Protein AF-A0A3S1NDR7-F1 (afdb_monomer)

Sequence (71 aa):
MNVTNFNVIPPPSHAATDLNYEAELKVALDPVLDDLLDRTAAAGWDRRKAAYTIMFLAARKLSDTMPSPRS

Nearest PDB structures (foldseek):
  5dkg-assembly1_B  TM=6.832E-01  e=1.528E+00  Homo sapiens
  7nd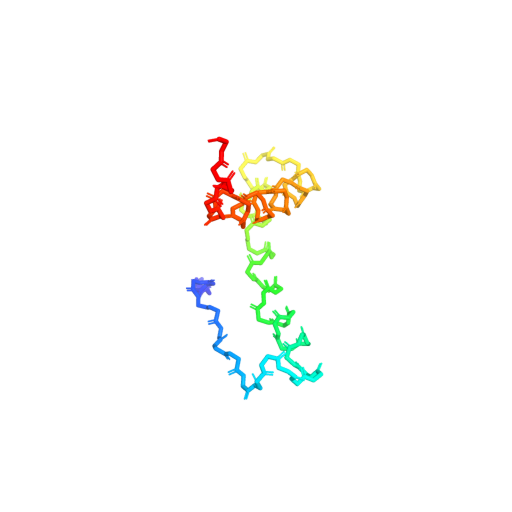o-assembly1_B  TM=6.057E-01  e=1.750E+00  Homo sapiens
  7rrz-assembly1_B  TM=6.531E-01  e=4.223E+00  Homo sapiens

pLDDT: mean 86.52, std 16.67, range [36.88, 98.44]

Secondary structure (DSSP, 8-state):
-----TT-PPPPSS-TTSTTHHHHHHHHHHHHHHHHHHHHHHTT--HHHHHHHHHHHHHHHHHHTSPPPP-

Foldseek 3Di:
DDPPPLVDQDDAPDDPPDPCRVVSNCVSCVVVLVVQLVVCVVVPDDSVVVVVVVVVVVVVVVVVPDDPPDD

Mean predicted aligned error: 7.21 Å

Solvent-accessible surface area (backbone atoms only — not comparable to full-atom values): 4454 Å² total; per-residue (Å²): 132,86,78,76,74,71,87,65,68,72,78,79,90,54,55,90,87,40,84,61,31,63,58,52,51,48,66,48,41,48,67,43,52,50,53,53,41,50,54,44,32,74,74,71,45,60,51,69,62,47,52,56,48,50,55,51,52,57,54,48,55,60,58,72,70,49,78,73,80,80,131

Radius of gyration: 15.79 Å; Cα contacts (8 Å, |Δi|>4): 29; chains: 1; bounding box: 38×41×36 Å

Structure (mmCIF, N/CA/C/O backbone):
data_AF-A0A3S1NDR7-F1
#
_entry.id   AF-A0A3S1NDR7-F1
#
loop_
_atom_site.group_PDB
_atom_site.id
_atom_site.type_symbol
_atom_site.label_atom_id
_atom_site.label_alt_id
_atom_site.label_comp_id
_atom_site.label_asym_id
_atom_site.label_entity_id
_atom_site.label_seq_id
_atom_site.pdbx_PDB_ins_code
_atom_site.Cartn_x
_atom_site.Cartn_y
_atom_site.Cartn_z
_atom_site.occupancy
_atom_site.B_iso_or_equiv
_atom_site.auth_seq_id
_atom_site.auth_comp_id
_atom_site.auth_asym_id
_atom_site.auth_atom_id
_atom_site.pdbx_PDB_model_num
ATOM 1 N N . MET A 1 1 ? 12.029 -22.846 -4.763 1.00 36.88 1 MET A N 1
ATOM 2 C CA . MET A 1 1 ? 11.842 -21.384 -4.836 1.00 36.88 1 MET A CA 1
ATOM 3 C C . MET A 1 1 ? 10.534 -21.113 -4.111 1.00 36.88 1 MET A C 1
ATOM 5 O O . MET A 1 1 ? 9.488 -21.464 -4.640 1.00 36.88 1 MET A O 1
ATOM 9 N N . ASN A 1 2 ? 10.593 -20.695 -2.845 1.00 42.75 2 ASN A N 1
ATOM 10 C CA . ASN A 1 2 ? 9.383 -20.495 -2.049 1.00 42.75 2 ASN A CA 1
ATOM 11 C C . ASN A 1 2 ? 8.727 -19.213 -2.544 1.00 42.75 2 ASN A C 1
ATOM 13 O O . ASN A 1 2 ? 9.260 -18.129 -2.334 1.00 42.75 2 ASN A O 1
ATOM 17 N N . VAL A 1 3 ? 7.613 -19.355 -3.255 1.00 49.94 3 VAL A N 1
ATOM 18 C CA . VAL A 1 3 ? 6.752 -18.233 -3.614 1.00 49.94 3 VAL A CA 1
ATOM 19 C C . VAL A 1 3 ? 6.123 -17.772 -2.304 1.00 49.94 3 VAL A C 1
ATOM 21 O O . VAL A 1 3 ? 5.166 -18.374 -1.821 1.00 49.94 3 VAL A O 1
ATOM 24 N N . THR A 1 4 ? 6.735 -16.789 -1.647 1.00 54.69 4 THR A N 1
ATOM 25 C CA . THR A 1 4 ? 6.125 -16.131 -0.495 1.00 54.69 4 THR A CA 1
ATOM 26 C C . THR A 1 4 ? 4.821 -15.534 -0.998 1.00 54.69 4 THR A C 1
ATOM 28 O O . THR A 1 4 ? 4.815 -14.679 -1.880 1.00 54.69 4 THR A O 1
ATOM 31 N N . ASN A 1 5 ? 3.698 -16.064 -0.527 1.00 57.12 5 ASN A N 1
ATOM 32 C CA . ASN A 1 5 ? 2.390 -15.639 -0.992 1.00 57.12 5 ASN A CA 1
ATOM 33 C C . ASN A 1 5 ? 2.075 -14.293 -0.315 1.00 57.12 5 ASN A C 1
ATOM 35 O O . ASN A 1 5 ? 1.372 -14.260 0.689 1.00 57.12 5 ASN A O 1
ATOM 39 N N . PHE A 1 6 ? 2.593 -13.181 -0.854 1.00 61.38 6 PHE A N 1
ATOM 40 C CA . PHE A 1 6 ? 2.344 -11.799 -0.390 1.00 61.38 6 PHE A CA 1
ATOM 41 C C . PHE A 1 6 ? 0.869 -11.360 -0.507 1.00 61.38 6 PHE A C 1
ATOM 43 O O . PHE A 1 6 ? 0.528 -10.195 -0.335 1.00 61.38 6 PHE A O 1
ATOM 50 N N . ASN A 1 7 ? -0.030 -12.297 -0.806 1.00 67.31 7 ASN A N 1
ATOM 51 C CA . ASN A 1 7 ? -1.454 -12.076 -1.009 1.00 67.31 7 ASN A CA 1
ATOM 52 C C . ASN A 1 7 ? -2.255 -11.990 0.306 1.00 67.31 7 ASN A C 1
ATOM 54 O O . ASN A 1 7 ? -3.483 -11.981 0.272 1.00 67.31 7 ASN A O 1
ATOM 58 N N . VAL A 1 8 ? -1.594 -11.985 1.469 1.00 83.31 8 VAL A N 1
ATOM 59 C CA . VAL A 1 8 ? -2.261 -11.944 2.777 1.00 83.31 8 VAL A CA 1
ATOM 60 C C . VAL A 1 8 ? -1.692 -10.796 3.604 1.00 83.31 8 VAL A C 1
ATOM 62 O O . VAL A 1 8 ? -0.536 -10.838 4.013 1.00 83.31 8 VAL A O 1
ATOM 65 N N . ILE A 1 9 ? -2.528 -9.792 3.872 1.00 90.31 9 ILE A N 1
ATOM 66 C CA . ILE A 1 9 ? -2.260 -8.755 4.875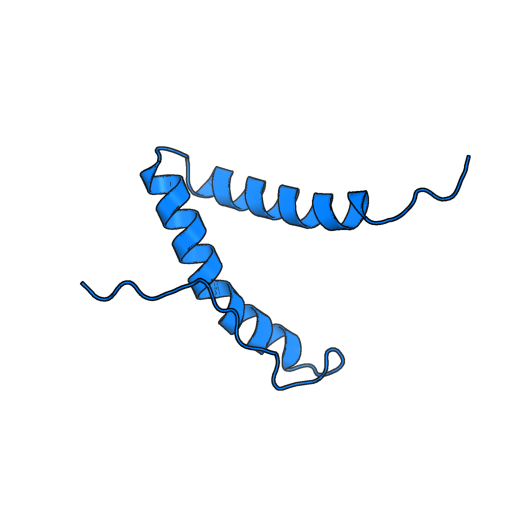 1.00 90.31 9 ILE A CA 1
ATOM 67 C C . ILE A 1 9 ? -2.815 -9.280 6.207 1.00 90.31 9 ILE A C 1
ATOM 69 O O . ILE A 1 9 ? -4.004 -9.615 6.257 1.00 90.31 9 ILE A O 1
ATOM 73 N N . PRO A 1 10 ? -1.999 -9.406 7.268 1.00 90.69 10 PRO A N 1
ATOM 74 C CA . PRO A 1 10 ? -2.491 -9.864 8.562 1.00 90.69 10 PRO A CA 1
ATOM 75 C C . PRO A 1 10 ? -3.547 -8.891 9.119 1.00 90.69 10 PRO A C 1
ATOM 77 O O . PRO A 1 10 ? -3.421 -7.678 8.924 1.00 90.69 10 PRO A O 1
ATOM 80 N N . PRO A 1 11 ? -4.594 -9.390 9.803 1.00 93.50 11 PRO A N 1
ATOM 81 C CA . PRO A 1 11 ? -5.558 -8.516 10.458 1.00 93.50 11 PRO A CA 1
ATOM 82 C C . PRO A 1 11 ? -4.880 -7.739 11.600 1.00 93.50 11 PRO A C 1
ATOM 84 O O . PRO A 1 11 ? -3.924 -8.244 12.197 1.00 93.50 11 PRO A O 1
ATOM 87 N N . PRO A 1 12 ? -5.371 -6.533 11.930 1.00 95.75 12 PRO A N 1
ATOM 88 C CA . PRO A 1 12 ? -4.839 -5.769 13.051 1.00 95.75 12 PRO A CA 1
ATOM 89 C C . PRO A 1 12 ? -5.068 -6.519 14.369 1.00 95.75 12 PRO A C 1
ATOM 91 O O . PRO A 1 12 ? -6.120 -7.136 14.558 1.00 95.75 12 PRO A O 1
ATOM 94 N N . SER A 1 13 ? -4.098 -6.444 15.283 1.00 95.31 13 SER A N 1
ATOM 95 C CA . SER A 1 13 ? -4.254 -6.987 16.642 1.00 95.31 13 SER A CA 1
ATOM 96 C C . SER A 1 13 ? -4.790 -5.931 17.610 1.00 95.31 13 SER A C 1
ATOM 98 O O . SER A 1 13 ? -5.419 -6.276 18.610 1.00 95.31 13 SER A O 1
ATOM 100 N N . HIS A 1 14 ? -4.588 -4.648 17.293 1.00 95.12 14 HIS A N 1
ATOM 101 C CA . HIS A 1 14 ? -5.092 -3.515 18.068 1.00 95.12 14 HIS A CA 1
ATOM 102 C C . HIS A 1 14 ? -6.288 -2.824 17.396 1.00 95.12 14 HIS A C 1
ATOM 104 O O . HIS A 1 14 ? -6.489 -2.896 16.183 1.00 95.12 14 HIS A O 1
ATOM 110 N N . ALA A 1 15 ? -7.097 -2.124 18.195 1.00 94.62 15 ALA A N 1
ATOM 111 C CA . ALA A 1 15 ? -8.185 -1.296 17.681 1.00 94.62 15 ALA A CA 1
ATOM 112 C C . ALA A 1 15 ? -7.641 -0.067 16.935 1.00 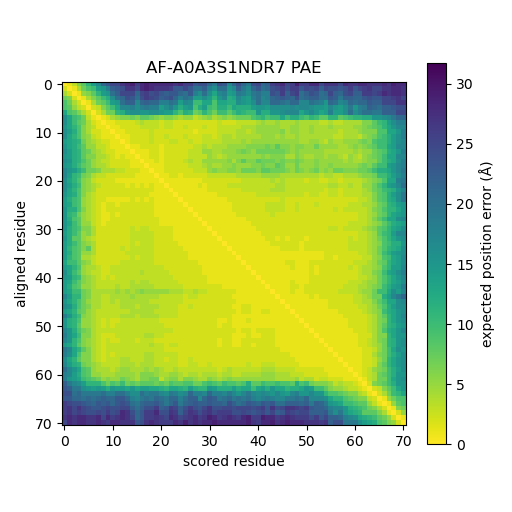94.62 15 ALA A C 1
ATOM 114 O O . ALA A 1 15 ? -6.581 0.446 17.271 1.00 94.62 15 ALA A O 1
ATOM 115 N N . ALA A 1 16 ? -8.406 0.476 15.985 1.00 94.12 16 ALA A N 1
ATOM 116 C CA . ALA A 1 16 ? -7.991 1.643 15.194 1.00 94.12 16 ALA A CA 1
ATOM 117 C C . ALA A 1 16 ? -7.747 2.928 16.019 1.00 94.12 16 ALA A C 1
ATOM 119 O O . ALA A 1 16 ? -7.127 3.865 15.528 1.00 94.12 16 ALA A O 1
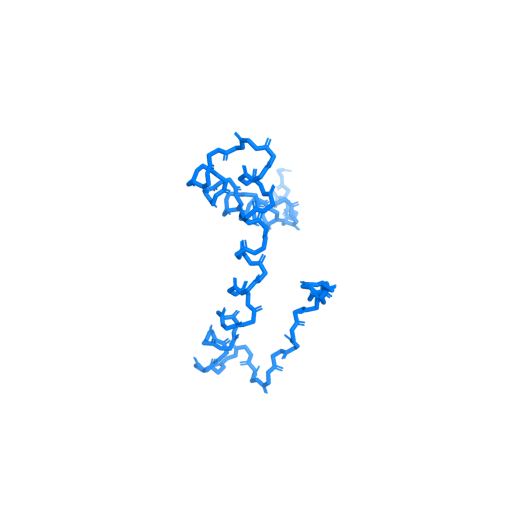ATOM 120 N N . THR A 1 17 ? -8.245 2.991 17.258 1.00 93.94 17 THR A N 1
ATOM 121 C CA . THR A 1 17 ? -7.997 4.095 18.201 1.00 93.94 17 THR A CA 1
ATOM 122 C C . THR A 1 17 ? -6.698 3.936 18.992 1.00 93.94 17 THR A C 1
ATOM 124 O O . THR A 1 17 ? -6.329 4.841 19.736 1.00 93.94 17 THR A O 1
ATOM 127 N N . ASP A 1 18 ? -6.043 2.780 18.898 1.00 96.38 18 ASP A N 1
ATOM 128 C CA . ASP A 1 18 ? -4.805 2.480 19.607 1.00 96.38 18 ASP A CA 1
ATOM 129 C C . ASP A 1 18 ? -3.603 3.109 18.891 1.00 96.38 18 ASP A C 1
ATOM 131 O O . ASP A 1 18 ? -3.508 3.083 17.662 1.00 96.38 18 ASP A O 1
ATOM 135 N N . LEU A 1 19 ? -2.649 3.634 19.660 1.00 92.00 19 LEU A N 1
ATOM 136 C CA . LEU A 1 19 ? -1.419 4.223 19.125 1.00 92.00 19 LEU A CA 1
ATOM 137 C C . LEU A 1 19 ? -0.546 3.189 18.392 1.00 92.00 19 LEU A C 1
ATOM 139 O O . LEU A 1 19 ? 0.202 3.550 17.485 1.00 92.00 19 LEU A O 1
ATOM 143 N N . ASN A 1 20 ? -0.650 1.908 18.751 1.00 94.94 20 ASN A N 1
ATOM 144 C CA . ASN A 1 20 ? 0.108 0.826 18.124 1.00 94.94 20 ASN A CA 1
ATOM 145 C C . ASN A 1 20 ? -0.476 0.379 16.778 1.00 94.94 20 ASN A C 1
ATOM 147 O O . ASN A 1 20 ? 0.235 -0.248 15.992 1.00 94.94 20 ASN A O 1
ATOM 151 N N . TYR A 1 21 ? -1.731 0.729 16.472 1.00 96.00 21 TYR A N 1
ATOM 152 C CA . TYR A 1 21 ? -2.396 0.324 15.231 1.00 96.00 21 TYR A CA 1
ATOM 153 C C . TYR A 1 21 ? -1.622 0.769 13.985 1.00 96.00 21 TYR A C 1
ATOM 155 O O . TYR A 1 21 ? -1.445 0.001 13.041 1.00 96.00 21 TYR A O 1
ATOM 163 N N . GLU A 1 22 ? -1.111 2.003 13.983 1.00 94.00 22 GLU A N 1
ATOM 164 C CA . GLU A 1 22 ? -0.362 2.532 12.841 1.00 94.00 22 GLU A CA 1
ATOM 165 C C . GLU A 1 22 ? 0.981 1.810 12.651 1.00 94.00 22 GLU A C 1
ATOM 167 O O . GLU A 1 22 ? 1.407 1.571 11.520 1.00 94.00 22 GLU A O 1
ATOM 172 N N . ALA A 1 23 ? 1.649 1.440 13.748 1.00 94.94 23 ALA A N 1
ATOM 173 C CA . ALA A 1 23 ? 2.900 0.691 13.693 1.00 94.94 23 ALA A CA 1
ATOM 174 C C . ALA A 1 23 ? 2.677 -0.720 13.125 1.00 94.94 23 ALA A C 1
ATOM 176 O O . ALA A 1 23 ? 3.416 -1.141 12.234 1.00 94.94 23 ALA A O 1
ATOM 177 N N . GLU A 1 24 ? 1.625 -1.413 13.569 1.00 95.19 24 GLU A N 1
ATOM 178 C CA . GLU A 1 24 ? 1.237 -2.718 13.019 1.00 95.19 24 GLU A CA 1
ATOM 179 C C . GLU A 1 24 ? 0.886 -2.631 11.539 1.00 95.19 24 GLU A C 1
ATOM 181 O O . GLU A 1 24 ? 1.348 -3.447 10.742 1.00 95.19 24 GLU A O 1
ATOM 186 N N . LEU A 1 25 ? 0.114 -1.613 11.155 1.00 95.62 25 LEU A N 1
ATOM 187 C CA . LEU A 1 25 ? -0.285 -1.413 9.770 1.00 95.62 25 LEU A CA 1
ATOM 188 C C . LEU A 1 25 ? 0.929 -1.199 8.857 1.00 95.62 25 LEU A C 1
ATOM 190 O O . LEU A 1 25 ? 0.963 -1.744 7.755 1.00 95.62 25 LEU A O 1
ATOM 194 N N . LYS A 1 26 ? 1.945 -0.454 9.313 1.00 95.31 26 LYS A N 1
ATOM 195 C CA . LYS A 1 26 ? 3.204 -0.282 8.570 1.00 95.31 26 LYS A CA 1
ATOM 196 C C . LYS A 1 26 ? 3.914 -1.616 8.371 1.00 95.31 26 LYS A C 1
ATOM 198 O O . LYS A 1 26 ? 4.229 -1.952 7.237 1.00 95.31 26 LYS A O 1
ATOM 203 N N . VAL A 1 27 ? 4.099 -2.395 9.438 1.00 95.00 27 VAL A N 1
ATOM 204 C CA . VAL A 1 27 ? 4.746 -3.719 9.365 1.00 95.00 27 VAL A CA 1
ATOM 205 C C . VAL A 1 27 ? 3.978 -4.675 8.446 1.00 95.00 27 VA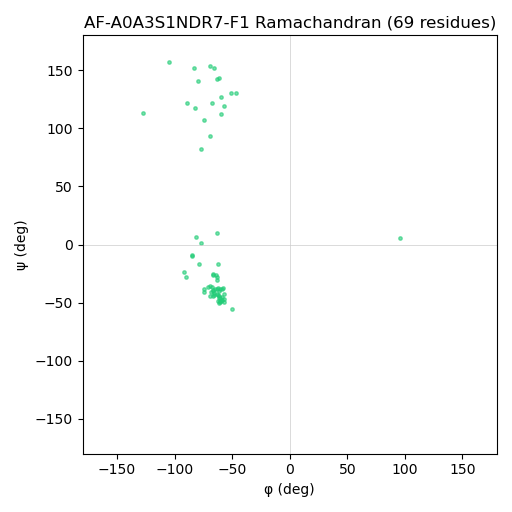L A C 1
ATOM 207 O O . VAL A 1 27 ? 4.586 -5.435 7.698 1.00 95.00 27 VAL A O 1
ATOM 210 N N . ALA A 1 28 ? 2.646 -4.623 8.469 1.00 94.75 28 ALA A N 1
ATOM 211 C CA . ALA A 1 28 ? 1.795 -5.461 7.633 1.00 94.75 28 ALA A CA 1
ATOM 212 C C . ALA A 1 28 ? 1.867 -5.099 6.137 1.00 94.75 28 ALA A C 1
ATOM 214 O O . ALA A 1 28 ? 1.783 -5.988 5.291 1.00 94.75 28 ALA A O 1
ATOM 215 N N . LEU A 1 29 ? 2.004 -3.809 5.802 1.00 94.81 29 LEU A N 1
ATOM 216 C CA . LEU A 1 29 ? 1.997 -3.323 4.417 1.00 94.81 29 LEU A CA 1
ATOM 217 C C . LEU A 1 29 ? 3.382 -3.267 3.764 1.00 94.81 29 LEU A C 1
ATOM 219 O O . LEU A 1 29 ? 3.459 -3.388 2.543 1.00 94.81 29 LEU A O 1
ATOM 223 N N . ASP A 1 30 ? 4.450 -3.096 4.542 1.00 94.25 30 ASP A N 1
ATOM 224 C CA . ASP A 1 30 ? 5.828 -2.961 4.051 1.00 94.25 30 ASP A CA 1
ATOM 225 C C . ASP A 1 30 ? 6.236 -4.064 3.046 1.00 94.25 30 ASP A C 1
ATOM 227 O O . ASP A 1 30 ? 6.516 -3.732 1.889 1.00 94.25 30 ASP A O 1
ATOM 231 N N . PRO A 1 31 ? 6.126 -5.374 3.367 1.00 93.06 31 PRO A N 1
ATOM 232 C CA . PRO A 1 31 ? 6.503 -6.429 2.421 1.00 93.06 31 PRO A CA 1
ATOM 233 C C . PRO A 1 31 ? 5.601 -6.494 1.178 1.00 93.06 31 PRO A C 1
ATOM 235 O O . PRO A 1 31 ? 6.030 -6.962 0.124 1.00 93.06 31 PRO A O 1
ATOM 238 N N . VAL A 1 32 ? 4.348 -6.034 1.276 1.00 93.88 32 VAL A N 1
ATOM 239 C CA . VAL A 1 32 ? 3.407 -6.005 0.143 1.00 93.88 32 VAL A CA 1
ATOM 240 C C . VAL A 1 32 ? 3.772 -4.882 -0.826 1.00 93.88 32 VAL A C 1
ATOM 242 O O . VAL A 1 32 ? 3.718 -5.065 -2.045 1.00 93.88 32 VAL A O 1
ATOM 245 N N . LEU A 1 33 ? 4.146 -3.713 -0.297 1.00 94.50 33 LEU A N 1
ATOM 246 C CA . LEU A 1 33 ? 4.594 -2.584 -1.105 1.00 94.50 33 LEU A CA 1
ATOM 247 C C . LEU A 1 33 ? 5.923 -2.892 -1.796 1.00 94.50 33 LEU A C 1
ATOM 249 O O . LEU A 1 33 ? 6.066 -2.556 -2.972 1.00 94.50 33 LEU A O 1
ATOM 253 N N . ASP A 1 34 ? 6.847 -3.573 -1.118 1.00 94.88 34 ASP A N 1
ATOM 254 C CA . ASP A 1 34 ? 8.110 -3.997 -1.720 1.00 94.88 34 ASP A CA 1
ATOM 255 C C . ASP A 1 34 ? 7.908 -4.964 -2.894 1.00 94.88 34 ASP A C 1
ATOM 257 O O . ASP A 1 34 ? 8.424 -4.690 -3.979 1.00 94.88 34 ASP A O 1
ATOM 261 N N . ASP A 1 35 ? 7.089 -6.016 -2.745 1.00 93.81 35 ASP A N 1
ATOM 262 C CA . ASP A 1 35 ? 6.771 -6.939 -3.852 1.00 93.81 35 ASP A CA 1
ATOM 263 C C . ASP A 1 35 ? 6.122 -6.207 -5.035 1.00 93.81 35 ASP A C 1
ATOM 265 O O . ASP A 1 35 ? 6.500 -6.393 -6.197 1.00 93.81 35 ASP A O 1
ATOM 269 N N . LEU A 1 36 ? 5.154 -5.328 -4.757 1.00 94.69 36 LEU A N 1
ATOM 270 C CA . LEU A 1 36 ? 4.468 -4.570 -5.799 1.00 94.69 36 LEU A CA 1
ATOM 271 C C . LEU A 1 36 ? 5.435 -3.655 -6.562 1.00 94.69 36 LEU A C 1
ATOM 273 O O . LEU A 1 36 ? 5.373 -3.573 -7.795 1.00 94.69 36 LEU A O 1
ATOM 277 N N . LEU A 1 37 ? 6.333 -2.971 -5.851 1.00 96.44 37 LEU A N 1
ATOM 278 C CA . LEU A 1 37 ? 7.344 -2.106 -6.451 1.00 96.44 37 LEU A CA 1
ATOM 279 C C . LEU A 1 37 ? 8.388 -2.909 -7.233 1.00 96.44 37 LEU A C 1
ATOM 281 O O . LEU A 1 37 ? 8.747 -2.495 -8.337 1.00 96.44 37 LEU A O 1
ATOM 285 N N . ASP A 1 38 ? 8.828 -4.057 -6.714 1.00 95.81 38 ASP A N 1
ATOM 286 C CA . ASP A 1 38 ? 9.747 -4.977 -7.391 1.00 95.81 38 ASP A CA 1
ATOM 287 C C . ASP A 1 38 ? 9.156 -5.477 -8.709 1.00 95.81 38 ASP A C 1
ATOM 289 O O . ASP A 1 38 ? 9.792 -5.370 -9.757 1.00 95.81 38 ASP A O 1
ATOM 293 N N . ARG A 1 39 ? 7.905 -5.945 -8.695 1.00 95.62 39 ARG A N 1
ATOM 294 C CA . ARG A 1 39 ? 7.203 -6.423 -9.896 1.00 95.62 39 ARG A CA 1
ATOM 295 C C . ARG A 1 39 ? 6.969 -5.314 -10.911 1.00 95.62 39 ARG A C 1
ATOM 297 O O . ARG A 1 39 ? 7.094 -5.540 -12.114 1.00 95.62 39 ARG A O 1
ATOM 304 N N . THR A 1 40 ? 6.656 -4.111 -10.438 1.00 96.88 40 THR A N 1
ATOM 305 C CA . THR A 1 40 ? 6.485 -2.943 -11.309 1.00 96.88 40 THR A CA 1
ATOM 306 C C . THR A 1 40 ? 7.811 -2.564 -11.971 1.00 96.88 40 THR A C 1
ATOM 308 O O . THR A 1 40 ? 7.855 -2.338 -13.180 1.00 96.88 40 THR A O 1
ATOM 311 N N . ALA A 1 41 ? 8.909 -2.568 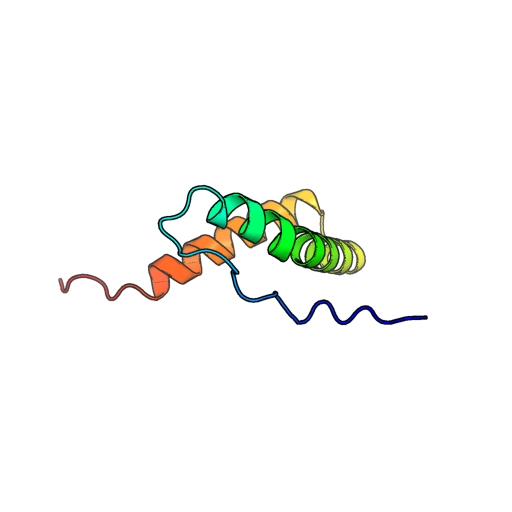-11.212 1.00 97.00 41 ALA A N 1
ATOM 312 C CA . ALA A 1 41 ? 10.246 -2.311 -11.737 1.00 97.00 41 ALA A CA 1
ATOM 313 C C . ALA A 1 41 ? 10.721 -3.412 -12.703 1.00 97.00 41 ALA A C 1
ATOM 315 O O . ALA A 1 41 ? 11.278 -3.103 -13.754 1.00 97.00 41 ALA A O 1
ATOM 316 N N . ALA A 1 42 ? 10.438 -4.684 -12.408 1.00 96.81 42 ALA A N 1
ATOM 317 C CA . ALA A 1 42 ? 10.752 -5.818 -13.282 1.00 96.81 42 ALA A CA 1
ATOM 318 C C . ALA A 1 42 ? 10.013 -5.755 -14.631 1.00 96.81 42 ALA A C 1
ATOM 320 O O . ALA A 1 42 ? 10.525 -6.235 -15.639 1.00 96.81 42 ALA A O 1
ATOM 321 N N . ALA A 1 43 ? 8.842 -5.114 -14.674 1.00 97.94 43 ALA A N 1
ATOM 322 C CA . ALA A 1 43 ? 8.123 -4.813 -15.910 1.00 97.94 43 ALA A CA 1
ATOM 323 C C . ALA A 1 43 ? 8.706 -3.612 -16.695 1.00 97.94 43 ALA A C 1
ATOM 325 O O . ALA A 1 43 ? 8.165 -3.248 -17.737 1.00 97.94 43 ALA A O 1
ATOM 326 N N . GLY A 1 44 ? 9.794 -2.997 -16.217 1.00 98.12 44 GLY A N 1
ATOM 327 C CA . GLY A 1 44 ? 10.516 -1.913 -16.893 1.00 98.12 44 GLY A CA 1
ATOM 328 C C . GLY A 1 44 ? 10.133 -0.496 -16.453 1.00 98.12 44 GLY A C 1
ATOM 329 O O . GLY A 1 44 ? 10.614 0.473 -17.040 1.00 98.12 44 GLY A O 1
ATOM 330 N N . TRP A 1 45 ? 9.279 -0.341 -15.438 1.00 98.44 45 TRP A N 1
ATOM 331 C CA . TRP A 1 45 ? 8.882 0.977 -14.939 1.00 98.44 45 TRP A CA 1
ATOM 332 C C . TRP A 1 45 ? 9.897 1.555 -13.946 1.00 98.44 45 TRP A C 1
ATOM 334 O O . TRP A 1 45 ? 10.556 0.835 -13.199 1.00 98.44 45 TRP A O 1
ATOM 344 N N . ASP A 1 46 ? 9.980 2.885 -13.872 1.00 98.25 46 ASP A N 1
ATOM 345 C CA . ASP A 1 46 ? 10.762 3.555 -12.831 1.00 98.25 46 ASP A CA 1
ATOM 346 C C . ASP A 1 46 ? 10.126 3.331 -11.446 1.00 98.25 46 ASP A C 1
ATOM 348 O O . ASP A 1 46 ? 8.973 3.707 -11.209 1.00 98.25 46 ASP A O 1
ATOM 352 N N . ARG A 1 47 ? 10.891 2.742 -10.517 1.00 97.00 47 ARG A N 1
ATOM 353 C CA . ARG A 1 47 ? 10.415 2.379 -9.168 1.00 97.00 47 ARG A CA 1
ATOM 354 C C . ARG A 1 47 ? 9.896 3.588 -8.385 1.00 97.00 47 ARG A C 1
ATOM 356 O O . ARG A 1 47 ? 8.899 3.487 -7.674 1.00 97.00 47 ARG A O 1
ATOM 363 N N . ARG A 1 48 ? 10.542 4.750 -8.521 1.00 97.00 48 ARG A N 1
ATOM 364 C CA . ARG A 1 48 ? 10.138 5.970 -7.808 1.00 97.00 48 ARG A CA 1
ATOM 365 C C . ARG A 1 48 ? 8.800 6.496 -8.339 1.00 97.00 48 ARG A C 1
ATOM 367 O O . ARG A 1 48 ? 7.915 6.823 -7.552 1.00 97.00 48 ARG A O 1
ATOM 374 N N . LYS A 1 49 ? 8.615 6.536 -9.660 1.00 98.19 49 LYS A N 1
ATOM 375 C CA . LYS A 1 49 ? 7.334 6.891 -10.293 1.00 98.19 49 LYS A CA 1
ATOM 376 C C . LYS A 1 49 ? 6.230 5.898 -9.941 1.00 98.19 49 LYS A C 1
ATOM 378 O O . LYS A 1 49 ? 5.095 6.326 -9.726 1.00 98.19 49 LYS A O 1
ATOM 383 N N . ALA A 1 50 ? 6.550 4.608 -9.842 1.00 97.94 50 ALA A N 1
ATOM 384 C CA . ALA A 1 50 ? 5.610 3.591 -9.386 1.00 97.94 50 ALA A CA 1
ATOM 385 C C . ALA A 1 50 ? 5.093 3.899 -7.972 1.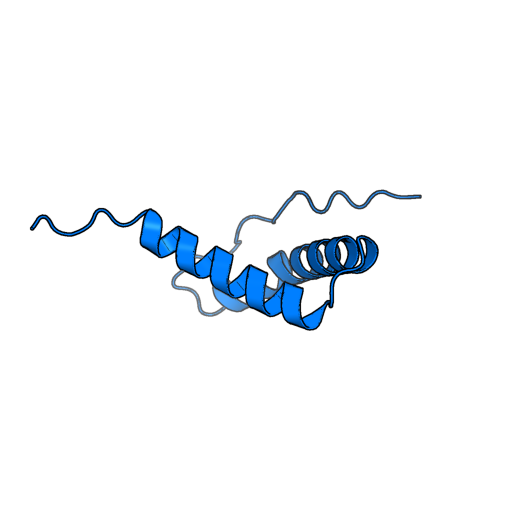00 97.94 50 ALA A C 1
ATOM 387 O O . ALA A 1 50 ? 3.881 3.946 -7.776 1.00 97.94 50 ALA A O 1
ATOM 388 N N . ALA A 1 51 ? 5.982 4.221 -7.026 1.00 97.56 51 ALA A N 1
ATOM 389 C CA . ALA A 1 51 ? 5.598 4.573 -5.657 1.00 97.56 51 ALA A CA 1
ATOM 390 C C . ALA A 1 51 ? 4.625 5.765 -5.604 1.00 97.56 51 ALA A C 1
ATOM 392 O O . ALA A 1 51 ? 3.554 5.668 -5.000 1.00 97.56 51 ALA A O 1
ATOM 393 N N . TYR A 1 52 ? 4.936 6.864 -6.301 1.00 97.50 52 TYR A N 1
ATOM 394 C CA . TYR A 1 52 ? 4.035 8.023 -6.355 1.00 97.50 52 TYR A CA 1
ATOM 395 C C . TYR A 1 52 ? 2.693 7.696 -7.014 1.00 97.50 52 TYR A C 1
ATOM 397 O O . TYR A 1 52 ? 1.645 8.159 -6.562 1.00 97.50 52 TYR A O 1
ATOM 405 N N . THR A 1 53 ? 2.712 6.873 -8.063 1.00 97.81 53 THR A N 1
ATOM 406 C CA . THR A 1 53 ? 1.491 6.445 -8.755 1.00 97.81 53 THR A CA 1
ATOM 407 C C . THR A 1 53 ? 0.617 5.590 -7.841 1.00 97.81 53 THR A C 1
ATOM 409 O O . THR A 1 53 ? -0.591 5.803 -7.793 1.00 97.81 53 THR A O 1
ATOM 412 N N . ILE A 1 54 ? 1.204 4.671 -7.069 1.00 96.25 54 ILE A N 1
ATOM 413 C CA . ILE A 1 54 ? 0.486 3.844 -6.089 1.00 96.25 54 ILE A CA 1
ATOM 414 C C . ILE A 1 54 ? -0.175 4.724 -5.025 1.00 96.25 54 ILE A C 1
ATOM 416 O O . ILE A 1 54 ? -1.374 4.575 -4.789 1.00 96.25 54 ILE A O 1
ATOM 420 N N . MET A 1 55 ? 0.556 5.682 -4.441 1.00 95.50 55 MET A N 1
ATOM 421 C CA . MET A 1 55 ? -0.015 6.629 -3.472 1.00 95.50 55 MET A CA 1
ATOM 422 C C . MET A 1 55 ? -1.201 7.400 -4.062 1.00 95.50 55 MET A C 1
ATOM 424 O O . MET A 1 55 ? -2.261 7.482 -3.440 1.00 95.50 55 MET A O 1
ATOM 428 N N . PHE A 1 56 ? -1.047 7.930 -5.279 1.00 96.19 56 PHE A N 1
ATOM 429 C CA . PHE A 1 56 ? -2.117 8.650 -5.966 1.00 96.19 56 PHE A CA 1
ATOM 430 C C . PHE A 1 56 ? -3.343 7.761 -6.209 1.00 96.19 56 PHE A C 1
ATOM 432 O O . PHE A 1 56 ? -4.473 8.171 -5.943 1.00 96.19 56 PHE A O 1
ATOM 439 N N . LEU A 1 57 ? -3.137 6.535 -6.698 1.00 96.00 57 LEU A N 1
ATOM 440 C CA . LEU A 1 57 ? -4.221 5.593 -6.959 1.00 96.00 57 LEU A CA 1
ATOM 441 C C . LEU A 1 57 ? -4.954 5.205 -5.671 1.00 96.00 57 LEU A C 1
ATOM 443 O O . LEU A 1 57 ? -6.184 5.178 -5.684 1.00 96.00 57 LEU A O 1
ATOM 447 N N . ALA A 1 58 ? -4.228 4.959 -4.578 1.00 93.00 58 ALA A N 1
ATOM 448 C CA . ALA A 1 58 ? -4.807 4.648 -3.275 1.00 93.00 58 ALA A CA 1
ATOM 449 C C . ALA A 1 58 ? -5.685 5.799 -2.762 1.00 93.00 58 ALA A C 1
ATOM 451 O O . ALA A 1 58 ? -6.849 5.583 -2.428 1.00 93.00 58 ALA A O 1
ATOM 452 N N . ALA A 1 59 ? -5.173 7.034 -2.790 1.00 94.06 59 ALA A N 1
ATOM 453 C CA . ALA A 1 59 ? -5.932 8.215 -2.380 1.00 94.06 59 ALA A CA 1
ATOM 454 C C . ALA A 1 59 ? -7.175 8.435 -3.258 1.00 94.06 59 ALA A C 1
ATOM 456 O O . ALA A 1 59 ? -8.275 8.628 -2.744 1.00 94.06 59 ALA A O 1
ATOM 457 N N . ARG A 1 60 ? -7.029 8.331 -4.588 1.00 93.44 60 ARG A N 1
ATOM 458 C CA . A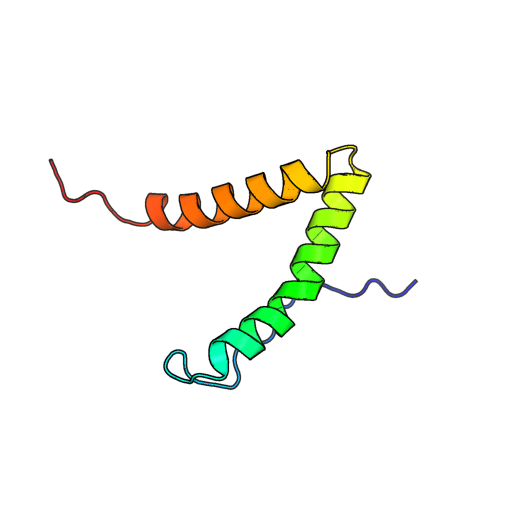RG A 1 60 ? -8.141 8.502 -5.536 1.00 93.44 60 ARG A CA 1
ATOM 459 C C . ARG A 1 60 ? -9.279 7.516 -5.278 1.00 93.44 60 ARG A C 1
ATOM 461 O O . ARG A 1 60 ? -10.439 7.890 -5.419 1.00 93.44 60 ARG A O 1
ATOM 468 N N . LYS A 1 61 ? -8.968 6.272 -4.903 1.00 91.62 61 LYS A N 1
ATOM 469 C CA . LYS A 1 61 ? -9.988 5.258 -4.601 1.00 91.62 61 LYS A CA 1
ATOM 470 C C . LYS A 1 61 ? -10.862 5.627 -3.406 1.00 91.62 61 LYS A C 1
ATOM 472 O O . LYS A 1 61 ? -12.034 5.284 -3.435 1.00 91.62 61 LYS A O 1
ATOM 477 N N . LEU A 1 62 ? -10.339 6.361 -2.423 1.00 89.19 62 LEU A N 1
ATOM 478 C CA . LEU A 1 62 ? -11.129 6.854 -1.289 1.00 89.19 62 LEU A CA 1
ATOM 479 C C . LEU A 1 62 ? -12.104 7.965 -1.707 1.00 89.19 62 LEU A C 1
ATOM 481 O O . LEU A 1 62 ? -13.224 8.032 -1.203 1.00 89.19 62 LEU A O 1
ATOM 485 N N . SER A 1 63 ? -11.692 8.823 -2.643 1.00 81.81 63 SER A N 1
ATOM 486 C CA . SER A 1 63 ? -12.514 9.928 -3.151 1.00 81.81 63 SER A CA 1
ATOM 487 C C .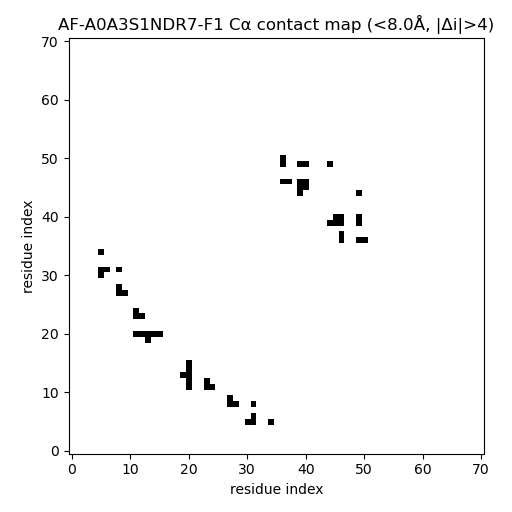 SER A 1 63 ? -13.624 9.466 -4.094 1.00 81.81 63 SER A C 1
ATOM 489 O O . SER A 1 63 ? -14.730 9.984 -4.018 1.00 81.81 63 SER A O 1
ATOM 491 N N . ASP A 1 64 ? -13.349 8.479 -4.948 1.00 75.50 64 ASP A N 1
ATOM 492 C CA . ASP A 1 64 ? -14.323 7.910 -5.895 1.00 75.50 64 ASP A CA 1
ATOM 493 C C . ASP A 1 64 ? -15.460 7.155 -5.176 1.00 75.50 64 ASP A C 1
ATOM 495 O O . ASP A 1 64 ? -16.583 7.062 -5.659 1.00 75.50 64 ASP A O 1
ATOM 499 N N . THR A 1 65 ? -15.185 6.641 -3.974 1.00 62.81 65 THR A N 1
ATOM 500 C CA . THR A 1 65 ? -16.179 5.957 -3.137 1.00 62.81 65 THR A CA 1
ATOM 501 C C . THR A 1 65 ? -17.023 6.888 -2.267 1.00 62.81 65 THR A C 1
ATOM 503 O O . THR A 1 65 ? -18.003 6.427 -1.682 1.00 62.81 65 THR A O 1
ATOM 506 N N . MET A 1 66 ? -16.685 8.179 -2.160 1.00 58.81 66 MET A N 1
ATOM 507 C CA . MET A 1 66 ? -17.566 9.143 -1.497 1.00 58.81 66 MET A CA 1
ATOM 508 C C . MET A 1 66 ? -18.631 9.608 -2.496 1.00 58.81 66 MET A C 1
ATOM 510 O O . MET A 1 66 ? -18.276 10.230 -3.499 1.00 58.81 66 MET A O 1
ATOM 514 N N . PRO A 1 67 ? -19.933 9.360 -2.257 1.00 54.69 67 PRO A N 1
ATOM 515 C CA . PRO A 1 67 ? -20.962 9.953 -3.096 1.00 54.69 67 PRO A CA 1
ATOM 516 C C . PRO A 1 67 ? -20.830 11.477 -3.008 1.00 54.69 67 PRO A C 1
ATOM 518 O O . PRO A 1 67 ? -20.808 12.033 -1.908 1.00 54.69 67 PRO A O 1
ATOM 521 N N . SER A 1 68 ? -20.729 12.156 -4.156 1.00 56.53 68 SER A N 1
ATOM 522 C CA . SER A 1 68 ? -20.780 13.618 -4.194 1.00 56.53 68 SER A CA 1
ATOM 523 C C . SER A 1 68 ? -22.017 14.097 -3.421 1.00 56.53 68 SER A C 1
ATOM 525 O O . SER A 1 68 ? -23.116 13.589 -3.679 1.00 56.53 68 SER A O 1
ATOM 527 N N . PRO A 1 69 ? -21.888 15.065 -2.491 1.00 57.53 69 PRO A N 1
ATOM 528 C CA . PRO A 1 69 ? -23.051 15.768 -1.974 1.00 57.53 69 PRO A CA 1
ATOM 529 C C . PRO A 1 69 ? -23.753 16.386 -3.185 1.00 57.53 69 PRO A C 1
ATOM 531 O O . PRO A 1 69 ? -23.127 17.113 -3.956 1.00 57.53 69 PRO A O 1
ATOM 534 N N . ARG A 1 70 ? -25.007 15.983 -3.408 1.00 49.97 70 ARG A N 1
ATOM 535 C CA . ARG A 1 70 ? -25.810 16.321 -4.591 1.00 49.97 70 ARG A CA 1
ATOM 536 C C . ARG A 1 70 ? -25.730 17.820 -4.905 1.00 49.97 70 ARG A C 1
ATOM 538 O O . ARG A 1 70 ? -25.917 18.635 -4.003 1.00 49.97 70 ARG A O 1
ATOM 545 N N . SER A 1 71 ? -25.451 18.136 -6.171 1.00 51.03 71 SER A N 1
ATOM 546 C CA . SER A 1 71 ? -25.712 19.449 -6.781 1.00 51.03 71 SER A CA 1
ATOM 547 C C . SER A 1 71 ? -27.210 19.691 -6.920 1.00 51.03 71 SER A C 1
ATOM 549 O O . SER A 1 71 ? -27.938 18.687 -7.111 1.00 51.03 71 SER A O 1
#